Protein AF-A0A3L8RTW4-F1 (afdb_monomer)

Mean predicted aligned error: 8.37 Å

Radius of gyration: 19.45 Å; Cα contacts (8 Å, |Δi|>4): 207; chains: 1; bounding box: 37×47×58 Å

Solvent-accessible surface area (backbone atoms only — not comparable to full-atom values): 7905 Å² total; per-residue (Å²): 136,82,83,81,84,78,82,79,85,72,79,91,85,75,95,81,74,74,77,76,79,74,82,67,54,77,46,81,46,52,50,66,61,33,43,73,74,70,35,92,46,45,69,52,32,51,62,68,46,50,85,79,46,68,88,51,33,32,37,36,22,52,51,64,85,70,10,34,30,34,32,39,54,91,66,53,74,42,76,27,63,41,39,76,44,99,52,83,67,32,62,83,59,25,67,57,43,20,53,52,38,26,54,50,32,45,74,72,66,45,52,72,62,56,11,47,38,48,7,26,43,48,16,16,47,30,22,42,34,72,78,70,80,79,65,118

Foldseek 3Di:
DDDDDDDDDDDPDDPDDDPDPDPAAEAEDEPVNLVVVVHDDQVRSQVVCVVVDDQQYKYKYADPQQAIWIQGNVRDIETEGADADPDFDDQPCLVVQLVVQLVVCVVVVHDNNVSSNRSRQLSNLVRVDDDNPPSD

Structure (mmCIF, N/CA/C/O backbone):
data_AF-A0A3L8RTW4-F1
#
_entry.id   AF-A0A3L8RTW4-F1
#
loop_
_atom_site.group_PDB
_atom_site.id
_atom_site.type_symbol
_atom_site.label_atom_id
_atom_site.label_alt_id
_atom_site.label_comp_id
_atom_site.label_asym_id
_atom_site.label_entity_id
_atom_site.label_seq_id
_atom_site.pdbx_PDB_ins_code
_atom_site.Cartn_x
_atom_site.Cartn_y
_atom_site.Cartn_z
_atom_site.occupancy
_atom_site.B_iso_or_equiv
_atom_site.auth_seq_id
_atom_site.auth_comp_id
_atom_site.auth_asym_id
_atom_site.auth_atom_id
_atom_site.pdbx_PDB_model_num
ATOM 1 N N . MET A 1 1 ? -12.013 -39.612 38.099 1.00 42.75 1 MET A N 1
ATOM 2 C CA . MET A 1 1 ? -11.094 -38.887 37.196 1.00 42.75 1 MET A CA 1
ATOM 3 C C . MET A 1 1 ? -11.168 -37.408 37.540 1.00 42.75 1 MET A C 1
ATOM 5 O O . MET A 1 1 ? -12.233 -36.840 37.327 1.00 42.75 1 MET A O 1
ATOM 9 N N . PRO A 1 2 ? -10.139 -36.794 38.148 1.00 39.44 2 PRO A N 1
ATOM 10 C CA . PRO A 1 2 ? -10.139 -35.353 38.361 1.00 39.44 2 PRO A CA 1
ATOM 11 C C . PRO A 1 2 ? -9.700 -34.634 37.068 1.00 39.44 2 PRO A C 1
ATOM 13 O O . PRO A 1 2 ? -8.906 -35.191 36.306 1.00 39.44 2 PRO A O 1
ATOM 16 N N . PRO A 1 3 ? -10.209 -33.424 36.786 1.00 46.03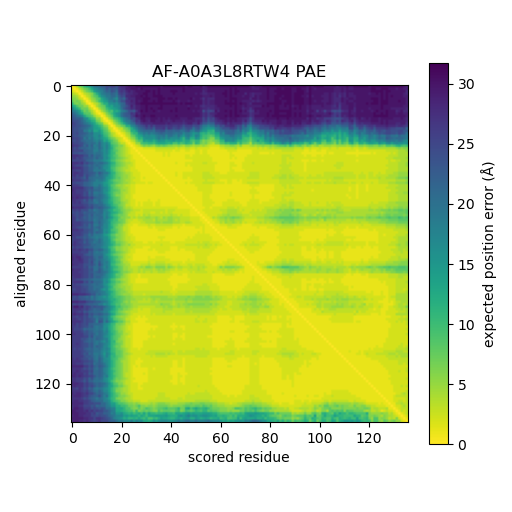 3 PRO A N 1
ATOM 17 C CA . PRO A 1 3 ? -9.797 -32.650 35.622 1.00 46.03 3 PRO A CA 1
ATOM 18 C C . PRO A 1 3 ? -8.370 -32.113 35.801 1.00 46.03 3 PRO A C 1
ATOM 20 O O . PRO A 1 3 ? -7.985 -31.661 36.880 1.00 46.03 3 PRO A O 1
ATOM 23 N N . GLY A 1 4 ? -7.580 -32.196 34.728 1.00 42.53 4 GLY A N 1
ATOM 24 C CA . GLY A 1 4 ? -6.169 -31.820 34.707 1.00 42.53 4 GLY A CA 1
ATOM 25 C C . GLY A 1 4 ? -5.938 -30.348 35.051 1.00 42.53 4 GLY A C 1
ATOM 26 O O . GLY A 1 4 ? -6.550 -29.450 34.474 1.00 42.53 4 GLY A O 1
ATOM 27 N N . HIS A 1 5 ? -5.016 -30.113 35.983 1.00 43.16 5 HIS A N 1
ATOM 28 C CA . HIS A 1 5 ? -4.412 -28.810 36.231 1.00 43.16 5 HIS A CA 1
ATOM 29 C C . HIS A 1 5 ? -3.713 -28.309 34.958 1.00 43.16 5 HIS A C 1
ATOM 31 O O . HIS A 1 5 ? -2.719 -28.888 34.527 1.00 43.16 5 HIS A O 1
ATOM 37 N N . ARG A 1 6 ? -4.193 -27.203 34.380 1.00 48.66 6 ARG A N 1
ATOM 38 C CA . ARG A 1 6 ? -3.344 -26.340 33.550 1.00 48.66 6 ARG A CA 1
ATOM 39 C C . ARG A 1 6 ? -2.611 -25.399 34.497 1.00 48.66 6 ARG A C 1
ATOM 41 O O . ARG A 1 6 ? -3.235 -24.554 35.132 1.00 48.66 6 ARG A O 1
ATOM 48 N N . SER A 1 7 ? -1.303 -25.580 34.626 1.00 42.62 7 SER A N 1
ATOM 49 C CA . SER A 1 7 ? -0.436 -24.667 35.362 1.00 42.62 7 SER A CA 1
ATOM 50 C C . SER A 1 7 ? -0.386 -23.323 34.636 1.00 42.62 7 SER A C 1
ATOM 52 O O . SER A 1 7 ? 0.117 -23.219 33.518 1.00 42.62 7 SER A O 1
ATOM 54 N N . ASN A 1 8 ? -0.928 -22.291 35.278 1.00 43.47 8 ASN A N 1
ATOM 55 C CA . ASN A 1 8 ? -0.807 -20.907 34.846 1.00 43.47 8 ASN A CA 1
ATOM 56 C C . ASN A 1 8 ? 0.623 -20.446 35.177 1.00 43.47 8 ASN A C 1
ATOM 58 O O . ASN A 1 8 ? 0.923 -20.135 36.328 1.00 43.47 8 ASN A O 1
ATOM 62 N N . HIS A 1 9 ? 1.535 -20.462 34.203 1.00 41.91 9 HIS A N 1
ATOM 63 C CA . HIS A 1 9 ? 2.869 -19.885 34.386 1.00 41.91 9 HIS A CA 1
ATOM 64 C C . HIS A 1 9 ? 2.769 -18.356 34.326 1.00 41.91 9 HIS A C 1
ATOM 66 O O . HIS A 1 9 ? 2.814 -17.752 33.258 1.00 41.91 9 HIS A O 1
ATOM 72 N N . THR A 1 10 ? 2.606 -17.730 35.489 1.00 40.97 10 THR A N 1
ATOM 73 C CA . THR A 1 10 ? 2.751 -16.283 35.673 1.00 40.97 10 THR A CA 1
ATOM 74 C C . THR A 1 10 ? 4.228 -15.932 35.836 1.00 40.97 10 THR A C 1
ATOM 76 O O . THR A 1 10 ? 4.895 -16.470 36.721 1.00 40.97 10 THR A O 1
ATOM 79 N N . TRP A 1 11 ? 4.736 -15.019 35.006 1.00 46.28 11 TRP A N 1
ATOM 80 C CA . TRP A 1 11 ? 6.057 -14.413 35.185 1.00 46.28 11 TRP A CA 1
ATOM 81 C C . TRP A 1 11 ? 6.074 -13.582 36.479 1.00 46.28 11 TRP A C 1
ATOM 83 O O . TRP A 1 11 ? 5.154 -12.788 36.696 1.00 46.28 11 TRP A O 1
ATOM 93 N N . PRO A 1 12 ? 7.072 -13.746 37.361 1.00 40.03 12 PRO A N 1
ATOM 94 C CA . PRO A 1 12 ? 7.110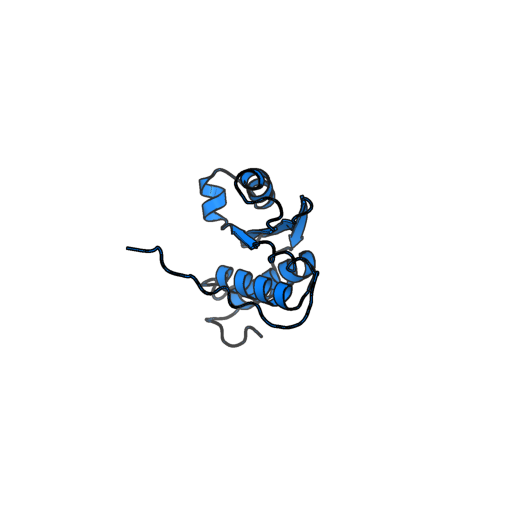 -13.010 38.612 1.00 40.03 12 PRO A CA 1
ATOM 95 C C . PRO A 1 12 ? 7.634 -11.592 38.356 1.00 40.03 12 PRO A C 1
ATOM 97 O O . PRO A 1 12 ? 8.799 -11.422 38.009 1.00 40.03 12 PRO A O 1
ATOM 100 N N . GLY A 1 13 ? 6.788 -10.575 38.567 1.00 45.31 13 GLY A N 1
ATOM 101 C CA . GLY A 1 13 ? 7.292 -9.243 38.920 1.00 45.31 13 GLY A CA 1
ATOM 102 C C . GLY A 1 13 ? 6.721 -8.003 38.230 1.00 45.31 13 GLY A C 1
ATOM 103 O O . GLY A 1 13 ? 7.515 -7.117 37.965 1.00 45.31 13 GLY A O 1
ATOM 104 N N . VAL A 1 14 ? 5.403 -7.870 38.016 1.00 52.09 14 VAL A N 1
ATOM 105 C CA . VAL A 1 14 ? 4.700 -6.564 38.135 1.00 52.09 14 VAL A CA 1
ATOM 106 C C . VAL A 1 14 ? 3.229 -6.818 38.524 1.00 52.09 14 VAL A C 1
ATOM 108 O O . VAL A 1 14 ? 2.460 -7.309 37.699 1.00 52.09 14 VAL A O 1
ATOM 111 N N . PRO A 1 15 ? 2.787 -6.527 39.760 1.00 46.56 15 PRO A N 1
ATOM 112 C CA . PRO A 1 15 ? 1.368 -6.569 40.103 1.00 46.56 15 PRO A CA 1
ATOM 113 C C . PRO A 1 15 ? 0.650 -5.334 39.531 1.00 46.56 15 PRO A C 1
ATOM 115 O O . PRO A 1 15 ? 0.902 -4.219 39.978 1.00 46.56 15 PRO A O 1
ATOM 118 N N . GLY A 1 16 ? -0.261 -5.527 38.571 1.00 60.62 16 GLY A N 1
ATOM 119 C CA . GLY A 1 16 ? -1.318 -4.548 38.271 1.00 60.62 16 GLY A CA 1
ATOM 120 C C . GLY A 1 16 ? -1.269 -3.795 36.938 1.00 60.62 16 GLY A C 1
ATOM 121 O O . GLY A 1 16 ? -2.171 -2.995 36.699 1.00 60.62 16 GLY A O 1
ATOM 122 N N . SER A 1 17 ? -0.309 -4.033 36.039 1.00 62.56 17 SER A N 1
ATOM 123 C CA . SER A 1 17 ? -0.458 -3.541 34.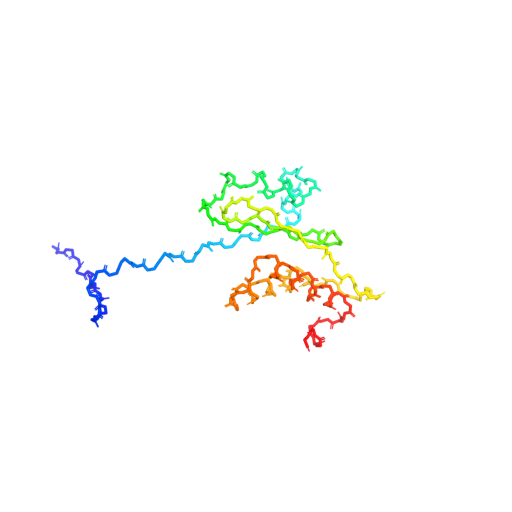663 1.00 62.56 17 SER A CA 1
ATOM 124 C C . SER A 1 17 ? -1.403 -4.467 33.897 1.00 62.56 17 SER A C 1
ATOM 126 O O . SER A 1 17 ? -1.176 -5.676 33.808 1.00 62.56 17 SER A O 1
ATOM 128 N N . ALA A 1 18 ? -2.486 -3.911 33.346 1.00 65.88 18 ALA A N 1
ATOM 129 C CA . ALA A 1 18 ? -3.247 -4.613 32.320 1.00 65.88 18 ALA A CA 1
ATOM 130 C C . ALA A 1 18 ? -2.267 -5.074 31.222 1.00 65.88 18 ALA A C 1
ATOM 132 O O . ALA A 1 18 ? -1.314 -4.338 30.930 1.00 65.88 18 ALA A O 1
ATOM 133 N N . PRO A 1 19 ? -2.447 -6.272 30.636 1.00 67.19 19 PRO A N 1
ATOM 134 C CA . PRO A 1 19 ? -1.628 -6.681 29.504 1.00 67.19 19 PRO A CA 1
ATOM 135 C C . PRO A 1 19 ? -1.665 -5.567 28.454 1.00 67.19 19 PRO A C 1
ATOM 137 O O . PRO A 1 19 ? -2.728 -4.990 28.209 1.00 67.19 19 PRO A O 1
ATOM 140 N N . ALA A 1 20 ? -0.506 -5.237 27.874 1.00 63.97 20 ALA A N 1
ATOM 141 C CA . ALA A 1 20 ? -0.457 -4.285 26.772 1.00 63.97 20 ALA A CA 1
ATOM 142 C C . ALA A 1 20 ? -1.488 -4.716 25.712 1.00 63.97 20 ALA A C 1
ATOM 144 O O . ALA A 1 20 ? -1.621 -5.923 25.468 1.00 63.97 20 ALA A O 1
ATOM 145 N N . PRO A 1 21 ? -2.253 -3.777 25.127 1.00 66.38 21 PRO A N 1
ATOM 146 C CA . PRO A 1 21 ? -3.230 -4.129 24.110 1.00 66.38 21 PRO A CA 1
ATOM 147 C C . PRO A 1 21 ? -2.535 -4.936 23.013 1.00 66.38 21 PRO A C 1
ATOM 149 O O . PRO A 1 21 ? -1.425 -4.601 22.594 1.00 66.38 21 PRO A O 1
ATOM 152 N N . ALA A 1 22 ? -3.169 -6.030 22.587 1.00 67.06 22 ALA A N 1
ATOM 153 C CA . ALA A 1 22 ? -2.645 -6.831 21.491 1.00 67.06 22 ALA A CA 1
ATOM 154 C C . ALA A 1 22 ? -2.447 -5.933 20.254 1.00 67.06 22 ALA A C 1
ATOM 156 O O . ALA A 1 22 ? -3.282 -5.051 20.017 1.00 67.06 22 ALA A O 1
ATOM 157 N N . PRO A 1 23 ? -1.367 -6.126 19.474 1.00 71.38 23 PRO A N 1
ATOM 158 C CA . PRO A 1 23 ? -1.150 -5.343 18.266 1.00 71.38 23 PRO A CA 1
ATOM 159 C C . PRO A 1 23 ? -2.360 -5.484 17.340 1.00 71.38 23 PRO A C 1
ATOM 161 O O . PRO A 1 23 ? -2.855 -6.589 17.105 1.00 71.38 23 PRO A O 1
ATOM 164 N N . LEU A 1 24 ? -2.858 -4.350 16.846 1.00 79.50 24 LEU A N 1
ATOM 165 C CA . LEU A 1 24 ? -4.013 -4.328 15.956 1.00 79.50 24 LEU A CA 1
ATOM 166 C C . LEU A 1 24 ? -3.647 -5.007 14.625 1.00 79.50 24 LEU A C 1
ATOM 168 O O . LEU A 1 24 ? -2.570 -4.738 14.082 1.00 79.50 24 LEU A O 1
ATOM 172 N N . PRO A 1 25 ? -4.510 -5.888 14.090 1.00 90.75 25 PRO A N 1
ATOM 173 C CA . PRO A 1 25 ? -4.192 -6.647 12.889 1.00 90.75 25 PRO A CA 1
ATOM 174 C C . PRO A 1 25 ? -4.082 -5.727 11.667 1.00 90.75 25 PRO A C 1
ATOM 176 O O . PRO A 1 25 ? -4.865 -4.787 11.509 1.00 90.75 25 PRO A O 1
ATOM 179 N N . GLN A 1 26 ? -3.131 -6.030 10.782 1.00 94.88 26 GLN A N 1
ATOM 180 C CA . GLN A 1 26 ? -3.072 -5.457 9.438 1.00 94.88 26 GLN A CA 1
ATOM 181 C C . GLN A 1 26 ? -3.675 -6.451 8.442 1.00 94.88 26 GLN A C 1
ATOM 183 O O . GLN A 1 26 ? -3.323 -7.631 8.458 1.00 94.88 26 GLN A O 1
ATOM 188 N N . VAL A 1 27 ? -4.580 -5.988 7.581 1.00 97.38 27 VAL A N 1
ATOM 189 C CA . VAL A 1 27 ? -5.234 -6.818 6.561 1.00 97.38 27 VAL A CA 1
ATOM 190 C C . VAL A 1 27 ? -4.902 -6.276 5.179 1.00 97.38 27 VAL A C 1
ATOM 192 O O . VAL A 1 27 ? -5.309 -5.170 4.829 1.00 97.38 27 VAL A O 1
ATOM 195 N N . PHE A 1 28 ? -4.187 -7.074 4.390 1.00 98.44 28 PHE A N 1
ATOM 196 C CA . PHE A 1 28 ? -3.869 -6.766 3.000 1.00 98.44 28 PHE A CA 1
ATOM 197 C C . PHE A 1 28 ? -4.936 -7.360 2.079 1.00 98.44 28 PHE A C 1
ATOM 199 O O . PHE A 1 28 ? -5.202 -8.561 2.111 1.00 98.44 28 PHE A O 1
ATOM 206 N N . ILE A 1 29 ? -5.553 -6.511 1.261 1.00 98.25 29 ILE A N 1
ATOM 207 C CA . ILE A 1 29 ? -6.620 -6.869 0.325 1.00 98.25 29 ILE A CA 1
ATOM 208 C C . ILE A 1 29 ? -6.064 -6.705 -1.087 1.00 98.25 29 ILE A C 1
ATOM 210 O O . ILE A 1 29 ? -5.606 -5.623 -1.455 1.00 98.25 29 ILE A O 1
ATOM 214 N N . SER A 1 30 ? -6.096 -7.766 -1.892 1.00 98.06 30 SER A N 1
ATOM 215 C CA . SER A 1 30 ? -5.632 -7.685 -3.278 1.00 98.06 30 SER A CA 1
ATOM 216 C C . SER A 1 30 ? -6.648 -6.968 -4.173 1.00 98.06 30 SER A C 1
ATOM 218 O O . SER A 1 30 ? -7.862 -7.075 -3.972 1.00 98.06 30 SER A O 1
ATOM 220 N N . LYS A 1 31 ? -6.146 -6.293 -5.215 1.00 98.44 31 LYS A N 1
ATOM 221 C CA . LYS A 1 31 ? -6.955 -5.702 -6.296 1.00 98.44 31 LYS A CA 1
ATOM 222 C C . LYS A 1 31 ? -7.927 -6.715 -6.908 1.00 98.44 31 LYS A C 1
ATOM 224 O O . LYS A 1 31 ? -9.084 -6.386 -7.151 1.00 98.44 31 LYS A O 1
ATOM 229 N N . ASP A 1 32 ? -7.489 -7.957 -7.104 1.00 98.00 32 ASP A N 1
ATOM 230 C CA . ASP A 1 32 ? -8.321 -9.012 -7.692 1.00 98.00 32 ASP A CA 1
ATOM 231 C C . ASP A 1 32 ? -9.470 -9.434 -6.771 1.00 98.00 32 ASP A C 1
ATOM 233 O O . ASP A 1 32 ? -10.600 -9.586 -7.233 1.00 98.00 32 ASP A O 1
ATOM 237 N N . LEU A 1 33 ? -9.217 -9.558 -5.463 1.00 97.75 33 LEU A N 1
ATOM 238 C CA . LEU A 1 33 ? -10.269 -9.849 -4.488 1.00 97.75 33 LEU A CA 1
ATOM 239 C C . LEU A 1 33 ? -11.273 -8.694 -4.403 1.00 97.75 33 LEU A C 1
ATOM 241 O O . LEU A 1 33 ? -12.481 -8.917 -4.394 1.00 97.75 33 LEU A O 1
ATOM 245 N N . ALA A 1 34 ? -10.786 -7.455 -4.375 1.00 98.31 34 ALA A N 1
ATOM 246 C CA . ALA A 1 34 ? -11.644 -6.277 -4.372 1.00 98.31 34 ALA A CA 1
ATOM 247 C C . ALA A 1 34 ? -12.538 -6.214 -5.623 1.00 98.31 34 ALA A C 1
ATOM 249 O O . ALA A 1 34 ? -13.747 -6.006 -5.512 1.00 98.31 34 ALA A O 1
ATOM 250 N N . ARG A 1 35 ? -11.972 -6.482 -6.805 1.00 98.31 35 ARG A N 1
ATOM 251 C CA . ARG A 1 35 ? -12.722 -6.569 -8.066 1.00 98.31 35 ARG A CA 1
ATOM 252 C C . ARG A 1 35 ? -13.724 -7.716 -8.077 1.00 98.31 35 ARG A C 1
ATOM 254 O O . ARG A 1 35 ? -14.821 -7.545 -8.598 1.00 98.31 35 ARG A O 1
ATOM 261 N N . HIS A 1 36 ? -13.385 -8.858 -7.480 1.00 97.94 36 HIS A N 1
ATOM 262 C CA . HIS A 1 36 ? -14.315 -9.977 -7.326 1.00 97.94 36 HIS A CA 1
ATOM 263 C C . HIS A 1 36 ? -15.571 -9.578 -6.532 1.00 97.94 36 HIS A C 1
ATOM 265 O O . HIS A 1 36 ? -16.669 -10.013 -6.867 1.00 97.94 36 HIS A O 1
ATOM 271 N N . PHE A 1 37 ? -15.429 -8.694 -5.541 1.00 97.44 37 PHE A N 1
ATOM 272 C CA . PHE A 1 37 ? -16.552 -8.114 -4.797 1.00 97.44 37 PHE A CA 1
ATOM 273 C C . PHE A 1 37 ? -17.224 -6.911 -5.486 1.00 97.44 37 PHE A C 1
ATOM 275 O O . PHE A 1 37 ? -18.152 -6.333 -4.928 1.00 97.44 37 PHE A O 1
ATOM 282 N N . GLY A 1 38 ? -16.800 -6.543 -6.699 1.00 98.19 38 GLY A N 1
ATOM 283 C CA . GLY A 1 38 ? -17.410 -5.475 -7.494 1.00 98.19 38 GLY A CA 1
ATOM 284 C C . GLY A 1 38 ? -16.893 -4.062 -7.208 1.00 98.19 38 GLY A C 1
ATOM 285 O O . GLY A 1 38 ? -17.451 -3.107 -7.745 1.00 98.19 38 GLY A O 1
ATOM 286 N N . TYR A 1 39 ? -15.837 -3.907 -6.405 1.00 98.50 39 TYR A N 1
ATOM 287 C CA . TYR A 1 39 ? -15.220 -2.601 -6.153 1.00 98.50 39 TYR A CA 1
ATOM 288 C C . TYR A 1 39 ? -14.330 -2.166 -7.322 1.00 98.50 39 TYR A C 1
ATOM 290 O O . TYR A 1 39 ? -13.615 -2.985 -7.909 1.00 98.50 39 TYR A O 1
ATOM 298 N N . GLN A 1 40 ? -14.345 -0.870 -7.648 1.00 98.12 40 GLN A N 1
ATOM 299 C CA . GLN A 1 40 ? -13.615 -0.320 -8.797 1.00 98.12 40 GLN A CA 1
ATOM 300 C C . GLN A 1 40 ? -12.327 0.406 -8.402 1.00 98.12 40 GLN A C 1
ATOM 302 O O . GLN A 1 40 ? -11.474 0.636 -9.257 1.00 98.12 40 GLN A O 1
ATOM 307 N N . SER A 1 41 ? -12.151 0.705 -7.114 1.00 98.62 41 SER A N 1
ATOM 308 C CA . SER A 1 41 ? -10.955 1.352 -6.573 1.00 98.62 41 SER A CA 1
ATOM 309 C C . SER A 1 41 ? -10.573 0.811 -5.191 1.00 98.62 41 SER A C 1
ATOM 311 O O . SER A 1 41 ? -11.404 0.238 -4.477 1.00 98.62 41 SER A O 1
ATOM 313 N N . ALA A 1 42 ? -9.319 1.031 -4.784 1.00 98.56 42 ALA A N 1
ATOM 314 C CA . ALA A 1 42 ? -8.853 0.683 -3.443 1.00 98.56 42 ALA A CA 1
ATOM 315 C C . ALA A 1 42 ? -9.644 1.409 -2.331 1.00 98.56 42 ALA A C 1
ATOM 317 O O . ALA A 1 42 ? -10.120 0.727 -1.421 1.00 98.56 42 ALA A O 1
ATOM 318 N N . PRO A 1 43 ? -9.906 2.734 -2.394 1.00 98.56 43 PRO A N 1
ATOM 319 C CA . PRO A 1 43 ? -10.739 3.416 -1.401 1.00 98.56 43 PRO A CA 1
ATOM 320 C C . PRO A 1 43 ? -12.152 2.844 -1.258 1.00 98.56 43 PRO A C 1
ATOM 322 O O . PRO A 1 43 ? -12.679 2.782 -0.145 1.00 98.56 43 PRO A O 1
ATOM 325 N N . GLU A 1 44 ? -12.789 2.444 -2.363 1.00 98.44 44 GLU A N 1
ATOM 326 C CA . GLU A 1 44 ? -14.102 1.789 -2.325 1.00 98.44 44 GLU A CA 1
ATOM 327 C C . GLU A 1 44 ? -14.029 0.445 -1.609 1.00 98.44 44 GLU A C 1
ATOM 329 O O . GLU A 1 44 ? -14.828 0.192 -0.707 1.00 98.44 44 GLU A O 1
ATOM 334 N N . ALA A 1 45 ? -13.041 -0.383 -1.956 1.00 98.44 45 ALA A N 1
ATOM 335 C CA . ALA A 1 45 ? -12.850 -1.690 -1.344 1.00 98.44 45 ALA A CA 1
ATOM 336 C C . ALA A 1 45 ? -12.584 -1.582 0.162 1.00 98.44 45 ALA A C 1
ATOM 338 O O . ALA A 1 45 ? -13.208 -2.285 0.954 1.00 98.44 45 ALA A O 1
ATOM 339 N N . LEU A 1 46 ? -11.706 -0.664 0.576 1.00 98.31 46 LEU A N 1
ATOM 340 C CA . LEU A 1 46 ? -11.372 -0.441 1.983 1.00 98.31 46 LEU A CA 1
ATOM 341 C C . LEU A 1 46 ? -12.596 -0.007 2.796 1.00 98.31 46 LEU A C 1
ATOM 343 O O . LEU A 1 46 ? -12.843 -0.544 3.877 1.00 98.31 46 LEU A O 1
ATOM 347 N N . ARG A 1 47 ? -13.391 0.936 2.274 1.00 97.38 47 ARG A N 1
ATOM 348 C CA . ARG A 1 47 ? -14.616 1.400 2.943 1.00 97.38 47 ARG A CA 1
ATOM 349 C C . ARG A 1 47 ? -15.695 0.320 2.969 1.00 97.38 47 ARG A C 1
ATOM 351 O O . ARG A 1 47 ? -16.298 0.103 4.016 1.00 97.38 47 ARG A O 1
ATOM 358 N N . GLY A 1 48 ? -15.916 -0.367 1.850 1.00 96.94 48 GLY A N 1
ATOM 359 C CA . GLY A 1 48 ? -16.930 -1.414 1.729 1.00 96.94 48 GLY A CA 1
ATOM 360 C C . GLY A 1 48 ? -16.632 -2.640 2.593 1.00 96.94 48 GLY A C 1
ATOM 361 O O . GLY A 1 48 ? -17.536 -3.209 3.200 1.00 96.94 48 GLY A O 1
ATOM 362 N N . LEU A 1 49 ? -15.357 -3.013 2.729 1.00 95.94 49 LEU A N 1
ATOM 363 C CA . LEU A 1 49 ? -14.942 -4.180 3.512 1.00 95.94 49 LEU A CA 1
ATOM 364 C C . LEU A 1 49 ? -14.749 -3.889 5.005 1.00 95.94 49 LEU A C 1
ATOM 366 O O . LEU A 1 49 ? -14.689 -4.831 5.796 1.00 95.94 49 LEU A O 1
ATOM 370 N N . ARG A 1 50 ? -14.711 -2.617 5.431 1.00 94.31 50 ARG A N 1
ATOM 371 C CA . ARG A 1 50 ? -14.502 -2.238 6.840 1.00 94.31 50 ARG A CA 1
ATOM 372 C C . ARG A 1 50 ? -15.503 -2.893 7.795 1.00 94.31 50 ARG A C 1
ATOM 374 O O . ARG A 1 50 ? -15.111 -3.289 8.887 1.00 94.31 50 ARG A O 1
ATOM 381 N N . GLY A 1 51 ? -16.765 -3.037 7.387 1.00 93.38 51 GLY A N 1
ATOM 382 C CA . GLY A 1 51 ? -17.812 -3.672 8.200 1.00 93.38 51 GLY A CA 1
ATOM 383 C C . GLY A 1 51 ? -17.648 -5.186 8.391 1.00 93.38 51 GLY A C 1
ATOM 384 O O . GLY A 1 51 ? -18.285 -5.758 9.271 1.00 93.38 51 GLY A O 1
ATOM 385 N N . HIS A 1 52 ? -16.791 -5.832 7.597 1.00 92.94 52 HIS A N 1
ATOM 386 C CA . HIS A 1 52 ? -16.542 -7.277 7.634 1.00 92.94 52 HIS A CA 1
ATOM 387 C C . HIS A 1 52 ? -15.255 -7.653 8.377 1.00 92.94 52 HIS A C 1
ATOM 389 O O . HIS A 1 52 ? -14.944 -8.836 8.511 1.00 92.94 52 HIS A O 1
ATOM 395 N N . ILE A 1 53 ? -14.494 -6.662 8.843 1.00 92.69 53 ILE A N 1
ATOM 396 C CA . ILE A 1 53 ? -13.188 -6.846 9.478 1.00 92.69 53 ILE A CA 1
ATOM 397 C C . ILE A 1 53 ? -13.265 -6.383 10.936 1.00 92.69 53 ILE A C 1
ATOM 399 O O . ILE A 1 53 ? -14.063 -5.516 11.291 1.00 92.69 53 ILE A O 1
ATOM 403 N N . GLN A 1 54 ? -12.443 -6.989 11.800 1.00 89.81 54 GLN A N 1
ATOM 404 C CA . GLN A 1 54 ? -12.374 -6.643 13.218 1.00 89.81 54 GLN A CA 1
ATOM 405 C C . GLN A 1 54 ? -12.204 -5.120 13.420 1.00 89.81 54 GLN A C 1
ATOM 407 O O . GLN A 1 54 ? -11.326 -4.515 12.796 1.00 89.81 54 GLN A O 1
ATOM 412 N N . PRO A 1 55 ? -12.981 -4.496 14.329 1.00 90.25 55 PRO A N 1
ATOM 413 C CA . PRO A 1 55 ? -12.794 -3.097 14.690 1.00 90.25 55 PRO A CA 1
ATOM 414 C C . PRO A 1 55 ? -11.352 -2.788 15.110 1.00 90.25 55 PRO A C 1
ATOM 416 O O . PRO A 1 55 ? -10.726 -3.551 15.847 1.00 90.25 55 PRO A O 1
ATOM 419 N N . GLY A 1 56 ? -10.836 -1.653 14.637 1.00 90.25 56 GLY A N 1
ATOM 420 C CA . GLY A 1 56 ? -9.463 -1.219 14.897 1.00 90.25 56 GLY A CA 1
ATOM 421 C C . GLY A 1 56 ? -8.404 -1.866 14.000 1.00 90.25 56 GLY A C 1
ATOM 422 O O . GLY A 1 56 ? -7.237 -1.536 14.143 1.00 90.2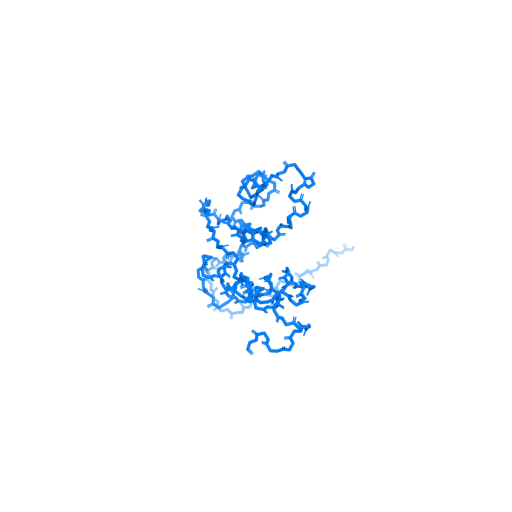5 56 GLY A O 1
ATOM 423 N N . ALA A 1 57 ? -8.756 -2.753 13.067 1.00 94.38 57 ALA A N 1
ATOM 424 C CA . ALA A 1 57 ? -7.794 -3.228 12.075 1.00 94.38 57 ALA A CA 1
ATOM 425 C C . ALA A 1 57 ? -7.380 -2.106 11.107 1.00 94.38 57 ALA A C 1
ATOM 427 O O . ALA A 1 57 ? -8.211 -1.283 10.708 1.00 94.38 57 ALA A O 1
ATOM 428 N N . THR A 1 58 ? -6.122 -2.137 10.669 1.00 96.94 58 THR A N 1
ATOM 429 C CA . THR A 1 58 ? -5.659 -1.352 9.519 1.00 96.94 58 THR A CA 1
ATOM 430 C C . THR A 1 58 ? -5.882 -2.173 8.256 1.00 96.94 58 THR A C 1
ATOM 432 O O . THR A 1 58 ? -5.387 -3.296 8.150 1.00 96.94 58 THR A O 1
ATOM 435 N N . LEU A 1 59 ? -6.623 -1.631 7.295 1.00 98.44 59 LEU A N 1
ATOM 436 C CA . LEU A 1 59 ? -6.850 -2.274 6.001 1.00 98.44 59 LEU A CA 1
ATOM 437 C C . LEU A 1 59 ? -5.936 -1.617 4.969 1.00 98.44 59 LEU A C 1
ATOM 439 O O . LEU A 1 59 ? -5.843 -0.396 4.940 1.00 98.44 59 LEU A O 1
ATOM 443 N N . ILE A 1 60 ? -5.278 -2.402 4.122 1.00 98.75 60 ILE A N 1
ATOM 444 C CA . ILE A 1 60 ? -4.330 -1.915 3.114 1.00 98.75 60 ILE A CA 1
ATOM 445 C C . ILE A 1 60 ? -4.675 -2.571 1.782 1.00 98.75 60 ILE A C 1
ATOM 447 O O . ILE A 1 60 ? -4.885 -3.783 1.720 1.00 98.75 60 ILE A O 1
ATOM 451 N N . CYS A 1 61 ? -4.734 -1.790 0.710 1.00 98.75 61 CYS A N 1
ATOM 452 C CA . CYS A 1 61 ? -5.057 -2.287 -0.618 1.00 98.75 61 CYS A CA 1
ATOM 453 C C . CYS A 1 61 ? -4.143 -1.636 -1.657 1.00 98.75 61 CYS A C 1
ATOM 455 O O . CYS A 1 61 ? -4.258 -0.448 -1.950 1.00 98.75 61 CYS A O 1
ATOM 457 N N . ALA A 1 62 ? -3.221 -2.429 -2.205 1.00 98.69 62 ALA A N 1
ATOM 458 C CA . ALA A 1 62 ? -2.419 -2.022 -3.350 1.00 98.69 62 ALA A CA 1
ATOM 459 C C . ALA A 1 62 ? -3.233 -2.167 -4.639 1.00 98.69 62 ALA A C 1
ATOM 461 O O . ALA A 1 62 ? -3.915 -3.173 -4.852 1.00 98.69 62 ALA A O 1
ATOM 462 N N . TRP A 1 63 ? -3.117 -1.178 -5.518 1.00 98.62 63 TRP A N 1
ATOM 463 C CA . TRP A 1 63 ? -3.889 -1.063 -6.750 1.00 98.62 63 TRP A CA 1
ATOM 464 C C . TRP A 1 63 ? -3.023 -0.958 -8.014 1.00 98.62 63 TRP A C 1
ATOM 466 O O . TRP A 1 63 ? -3.458 -0.446 -9.047 1.00 98.62 63 TRP A O 1
ATOM 476 N N . ALA A 1 64 ? -1.829 -1.553 -7.950 1.00 97.81 64 ALA A N 1
ATOM 477 C CA . ALA A 1 64 ? -0.829 -1.598 -9.015 1.00 97.81 64 ALA A CA 1
ATOM 478 C C . ALA A 1 64 ? -0.330 -0.194 -9.409 1.00 97.81 64 ALA A C 1
ATOM 480 O O . ALA A 1 64 ? 0.206 0.513 -8.560 1.00 97.81 64 ALA A O 1
ATOM 481 N N . GLU A 1 65 ? -0.460 0.210 -10.670 1.00 97.19 65 GLU A N 1
ATOM 482 C CA . GLU A 1 65 ? 0.029 1.487 -11.203 1.00 97.19 65 GLU A CA 1
ATOM 483 C C . GLU A 1 65 ? -0.646 2.721 -10.586 1.00 97.19 65 GLU A C 1
ATOM 485 O O . GLU A 1 65 ? -0.082 3.812 -10.618 1.00 97.19 65 GLU A O 1
ATOM 490 N N . GLU A 1 66 ? -1.817 2.542 -9.974 1.00 98.44 66 GLU A N 1
ATOM 491 C CA . GLU A 1 66 ? -2.520 3.592 -9.230 1.00 98.44 66 GLU A CA 1
ATOM 492 C C . GLU A 1 66 ? -1.941 3.794 -7.819 1.00 98.44 66 GLU A C 1
ATOM 494 O O . GLU A 1 66 ? -2.301 4.744 -7.136 1.00 98.44 66 GLU A O 1
ATOM 499 N N . GLY A 1 67 ? -1.015 2.935 -7.381 1.00 98.69 67 GLY A N 1
ATOM 500 C CA . GLY A 1 67 ? -0.401 3.008 -6.061 1.00 98.69 67 GLY A CA 1
ATOM 501 C C . GLY A 1 67 ? -1.115 2.136 -5.042 1.00 98.69 67 GLY A C 1
ATOM 502 O O . GLY A 1 67 ? -1.425 0.977 -5.321 1.00 98.69 67 GLY A O 1
ATOM 503 N N . ALA A 1 68 ? -1.325 2.659 -3.841 1.00 98.88 68 ALA A N 1
ATOM 504 C CA . ALA A 1 68 ? -1.994 1.947 -2.765 1.00 98.88 68 ALA A CA 1
ATOM 505 C C . ALA A 1 68 ? -2.732 2.905 -1.833 1.00 98.88 68 ALA A C 1
ATOM 507 O O . ALA A 1 68 ? -2.328 4.053 -1.647 1.00 98.88 68 ALA A O 1
ATOM 508 N N . ASP A 1 69 ? -3.756 2.375 -1.177 1.00 98.88 69 ASP A N 1
ATOM 509 C CA . ASP A 1 69 ? -4.522 3.068 -0.152 1.00 98.88 69 ASP A CA 1
ATOM 510 C C . ASP A 1 69 ? -4.530 2.244 1.135 1.00 98.88 69 ASP A C 1
ATOM 512 O O . ASP A 1 69 ? -4.450 1.009 1.111 1.00 98.88 69 ASP A O 1
ATOM 516 N N . ALA A 1 70 ? -4.655 2.920 2.272 1.00 98.69 70 ALA A N 1
ATOM 517 C CA . ALA A 1 70 ? -4.857 2.273 3.557 1.00 98.69 70 ALA A CA 1
ATOM 518 C C . ALA A 1 70 ? -5.882 3.022 4.406 1.00 98.69 70 ALA A C 1
ATOM 520 O O . ALA A 1 70 ? -5.943 4.247 4.394 1.00 98.69 70 ALA A O 1
ATOM 521 N N . LEU A 1 71 ? -6.681 2.266 5.155 1.00 98.19 71 LEU A N 1
ATOM 522 C CA . LEU A 1 71 ? -7.670 2.773 6.095 1.00 98.19 71 LEU A CA 1
ATOM 523 C C . LEU A 1 71 ? -7.236 2.412 7.517 1.00 98.19 71 LEU A C 1
ATOM 525 O O . LEU A 1 71 ? -7.220 1.232 7.886 1.00 98.19 71 LEU A O 1
ATOM 529 N N . GLY A 1 72 ? -6.884 3.432 8.295 1.00 95.75 72 GLY A N 1
ATOM 530 C CA . GLY A 1 72 ? -6.415 3.313 9.668 1.00 95.75 72 GLY A CA 1
ATOM 531 C C . GLY A 1 72 ? -7.490 2.854 10.664 1.00 95.75 72 GLY A C 1
ATOM 532 O O . GLY A 1 72 ? -8.684 2.757 10.342 1.00 95.75 72 GLY A O 1
ATOM 533 N N . PRO A 1 73 ? -7.095 2.558 11.914 1.00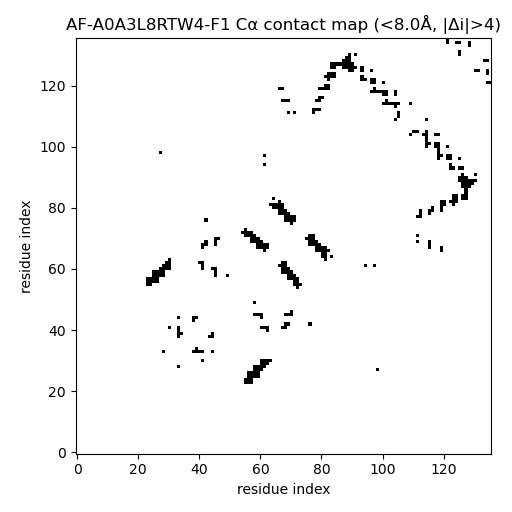 91.94 73 PRO A N 1
ATOM 534 C CA . PRO A 1 73 ? -8.022 2.160 12.973 1.00 91.94 73 PRO A CA 1
ATOM 535 C C . PRO A 1 73 ? -9.061 3.244 13.292 1.00 91.94 73 PRO A C 1
ATOM 537 O O . PRO A 1 73 ? -10.213 2.913 13.572 1.00 91.94 73 PRO A O 1
ATOM 540 N N . ASP A 1 74 ? -8.672 4.511 13.189 1.00 89.75 74 ASP A N 1
ATOM 541 C CA . ASP A 1 74 ? -9.480 5.722 13.374 1.00 89.75 74 ASP A CA 1
ATOM 542 C C . ASP A 1 74 ? -10.368 6.076 12.167 1.00 89.75 74 ASP A C 1
ATOM 544 O O . ASP A 1 74 ? -11.212 6.966 12.258 1.00 89.75 74 ASP A O 1
ATOM 548 N N . GLY A 1 75 ? -10.225 5.346 11.058 1.00 90.94 75 GLY A N 1
ATOM 549 C CA . GLY A 1 75 ? -10.944 5.610 9.816 1.00 90.94 75 GLY A CA 1
ATOM 550 C C . GLY A 1 75 ? -10.271 6.650 8.920 1.00 90.94 75 GLY A C 1
ATOM 551 O O . GLY A 1 75 ? -10.876 7.042 7.921 1.00 90.94 75 GLY A O 1
ATOM 552 N N . GLU A 1 76 ? -9.042 7.076 9.230 1.00 94.25 76 GLU A N 1
ATOM 553 C CA . GLU A 1 76 ? -8.249 7.900 8.322 1.00 94.25 76 GLU A CA 1
ATOM 554 C C . GLU A 1 76 ? -7.895 7.095 7.064 1.00 94.25 76 GLU A C 1
ATOM 556 O O . GLU A 1 76 ? -7.342 5.995 7.146 1.00 94.25 76 GLU A O 1
ATOM 561 N N . LEU A 1 77 ? -8.243 7.633 5.893 1.00 98.19 77 LEU A N 1
ATOM 562 C CA . LEU A 1 77 ? -7.837 7.079 4.606 1.00 98.19 77 LEU A CA 1
ATOM 563 C C . LEU A 1 77 ? -6.575 7.802 4.138 1.00 98.19 77 LEU A C 1
ATOM 565 O O . LEU A 1 77 ? -6.606 9.012 3.918 1.00 98.19 77 LEU A O 1
ATOM 569 N N . VAL A 1 78 ? -5.509 7.044 3.922 1.00 98.62 78 VAL A N 1
ATOM 570 C CA . VAL A 1 78 ? -4.247 7.531 3.366 1.00 98.62 78 VAL A CA 1
ATOM 571 C C . VAL A 1 78 ? -3.970 6.879 2.019 1.00 98.62 78 VAL A C 1
ATOM 573 O O . VAL A 1 78 ? -4.359 5.735 1.782 1.00 98.62 78 VAL A O 1
ATOM 576 N N . HIS A 1 79 ? -3.274 7.606 1.151 1.00 98.81 79 HIS A N 1
ATOM 577 C CA . HIS A 1 79 ? -2.955 7.177 -0.206 1.00 98.81 79 HIS A CA 1
ATOM 578 C C . HIS A 1 79 ? -1.472 7.399 -0.500 1.00 98.81 79 HIS A C 1
ATOM 580 O O . HIS A 1 79 ? -0.863 8.369 -0.039 1.00 98.81 79 HIS A O 1
ATOM 586 N N . SER A 1 80 ? -0.891 6.521 -1.309 1.00 98.88 80 SER A N 1
ATOM 587 C CA . SER A 1 80 ? 0.412 6.742 -1.918 1.00 98.88 80 SER A CA 1
ATOM 588 C C . SER A 1 80 ? 0.385 6.341 -3.383 1.00 98.88 80 SER A C 1
ATOM 590 O O . SER A 1 80 ? 0.008 5.214 -3.703 1.00 98.88 80 SER A O 1
ATOM 592 N N . ASN A 1 81 ? 0.849 7.239 -4.255 1.00 98.81 81 ASN A N 1
ATOM 593 C CA . ASN A 1 81 ? 1.033 6.942 -5.673 1.00 98.81 81 ASN A CA 1
ATOM 594 C C . ASN A 1 81 ? 2.006 5.766 -5.861 1.00 98.81 81 ASN A C 1
ATOM 596 O O . ASN A 1 81 ? 2.893 5.521 -5.038 1.00 98.81 81 ASN A O 1
ATOM 600 N N . ALA A 1 82 ? 1.899 5.073 -6.995 1.00 98.56 82 ALA A N 1
ATOM 601 C CA . ALA A 1 82 ? 2.956 4.168 -7.424 1.00 98.56 82 ALA A CA 1
ATOM 602 C C . ALA A 1 82 ? 4.237 4.949 -7.764 1.00 98.56 82 ALA A C 1
ATOM 604 O O . ALA A 1 82 ? 4.196 6.110 -8.173 1.00 98.56 82 ALA A O 1
ATOM 605 N N . PHE A 1 83 ? 5.384 4.277 -7.654 1.00 98.38 83 PHE A N 1
ATOM 606 C CA . PHE A 1 83 ? 6.687 4.811 -8.058 1.00 98.38 83 PHE A CA 1
ATOM 607 C C . PHE A 1 83 ? 7.245 3.959 -9.203 1.00 98.38 83 PHE A C 1
ATOM 609 O O . PHE A 1 83 ? 8.146 3.150 -8.973 1.00 98.38 83 PHE A O 1
ATOM 616 N N . PRO A 1 84 ? 6.673 4.052 -10.418 1.00 96.69 84 PRO A N 1
ATOM 617 C CA . PRO A 1 84 ? 7.081 3.197 -11.522 1.00 96.69 84 PRO A CA 1
ATOM 618 C C . PRO A 1 84 ? 8.559 3.433 -11.880 1.00 96.69 84 PRO A C 1
ATOM 620 O O . PRO A 1 84 ? 9.035 4.571 -11.819 1.00 96.69 84 PRO A O 1
ATOM 623 N N . PRO A 1 85 ? 9.297 2.378 -12.257 1.00 96.00 85 PRO A N 1
ATOM 624 C CA . PRO A 1 85 ? 10.659 2.523 -12.752 1.00 96.00 85 PRO A CA 1
ATOM 625 C C . PRO A 1 85 ? 10.651 3.206 -14.128 1.00 96.00 85 PRO A C 1
ATOM 627 O O . PRO A 1 85 ? 9.647 3.172 -14.838 1.00 96.00 85 PRO A O 1
ATOM 630 N N . GLU A 1 86 ? 11.792 3.760 -14.549 1.00 95.38 86 GLU A N 1
ATOM 631 C CA . GLU A 1 86 ? 11.943 4.303 -15.912 1.00 95.38 86 GLU A CA 1
ATOM 632 C C . GLU A 1 86 ? 11.683 3.242 -16.990 1.00 95.38 86 GLU A C 1
ATOM 634 O O . GLU A 1 86 ? 11.155 3.539 -18.057 1.00 95.38 86 GLU A O 1
ATOM 639 N N . THR A 1 87 ? 12.053 1.990 -16.713 1.00 95.88 87 THR A N 1
ATOM 640 C CA . THR A 1 87 ? 11.789 0.838 -17.577 1.00 95.88 87 THR A CA 1
ATOM 641 C C . THR A 1 87 ? 11.187 -0.287 -16.752 1.00 95.88 87 THR A C 1
ATOM 643 O O . THR A 1 87 ? 11.756 -0.694 -15.740 1.00 95.88 87 THR A O 1
ATOM 646 N N . LEU A 1 88 ? 10.036 -0.795 -17.192 1.00 96.12 88 LEU A N 1
ATOM 647 C CA . LEU A 1 88 ? 9.388 -1.955 -16.593 1.00 96.12 88 LEU A CA 1
ATOM 648 C C . LEU A 1 88 ? 10.083 -3.230 -17.080 1.00 96.12 88 LEU A C 1
ATOM 650 O O . LEU A 1 88 ? 10.116 -3.488 -18.282 1.00 96.12 88 LE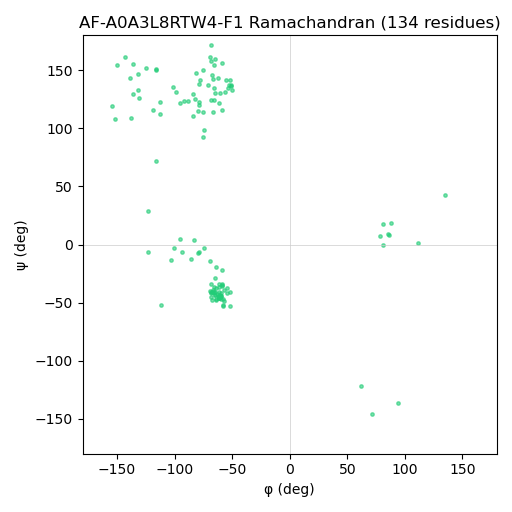U A O 1
ATOM 654 N N . VAL A 1 89 ? 10.634 -4.012 -16.155 1.00 95.25 89 VAL A N 1
ATOM 655 C CA . VAL A 1 89 ? 11.427 -5.211 -16.467 1.00 95.25 89 VAL A CA 1
ATOM 656 C C . VAL A 1 89 ? 10.701 -6.476 -16.026 1.00 95.25 89 VAL A C 1
ATOM 658 O O . VAL A 1 89 ? 10.517 -7.389 -16.824 1.00 95.25 89 VAL A O 1
ATOM 661 N N . ASP A 1 90 ? 10.265 -6.532 -14.768 1.00 92.75 90 ASP A N 1
ATOM 662 C CA . ASP A 1 90 ? 9.645 -7.723 -14.189 1.00 92.75 90 ASP A CA 1
ATOM 663 C C . ASP A 1 90 ? 8.710 -7.328 -13.039 1.00 92.75 90 ASP A C 1
ATOM 665 O O . ASP A 1 90 ? 9.146 -6.788 -12.029 1.00 92.75 90 ASP A O 1
ATOM 669 N N . THR A 1 91 ? 7.419 -7.639 -13.145 1.00 94.12 91 THR A N 1
ATOM 670 C CA . THR A 1 91 ? 6.410 -7.334 -12.115 1.00 94.12 91 THR A CA 1
ATOM 671 C C . THR A 1 91 ? 6.172 -8.472 -11.120 1.00 94.12 91 THR A C 1
ATOM 673 O O . THR A 1 91 ? 5.464 -8.280 -10.129 1.00 94.12 91 THR A O 1
ATOM 676 N N . LEU A 1 92 ? 6.761 -9.655 -11.328 1.00 96.50 92 LEU A N 1
ATOM 677 C CA . LEU A 1 92 ? 6.499 -10.843 -10.515 1.00 96.50 92 LEU A CA 1
ATOM 678 C C . LEU A 1 92 ? 6.881 -10.614 -9.047 1.00 96.50 92 LEU A C 1
ATOM 680 O O . LEU A 1 92 ? 8.021 -10.295 -8.743 1.00 96.50 92 LEU A O 1
ATOM 684 N N . GLY A 1 93 ? 5.944 -10.763 -8.116 1.00 96.50 93 GLY A N 1
ATOM 685 C CA . GLY A 1 93 ? 6.221 -10.544 -6.692 1.00 96.50 93 GLY A CA 1
ATOM 686 C C . GLY A 1 93 ? 6.266 -9.073 -6.261 1.00 96.50 93 GLY A C 1
ATOM 687 O O . GLY A 1 93 ? 6.569 -8.806 -5.105 1.00 96.50 93 GLY A O 1
ATOM 688 N N . ALA A 1 94 ? 5.911 -8.106 -7.120 1.00 97.38 94 ALA A N 1
ATOM 689 C CA . ALA A 1 94 ? 5.820 -6.697 -6.713 1.00 97.38 94 ALA A CA 1
ATOM 690 C C . ALA A 1 94 ? 4.815 -6.479 -5.565 1.00 97.38 94 ALA A C 1
ATOM 692 O O . ALA A 1 94 ? 5.067 -5.681 -4.664 1.00 97.38 94 ALA A O 1
ATOM 693 N N . GLY A 1 95 ? 3.705 -7.228 -5.560 1.00 98.00 95 GLY A N 1
ATOM 694 C CA . GLY A 1 95 ? 2.737 -7.223 -4.458 1.00 98.00 95 GLY A CA 1
ATOM 695 C C . GLY A 1 95 ? 3.309 -7.790 -3.154 1.00 98.00 95 GLY A C 1
ATOM 696 O O . GLY A 1 95 ? 3.099 -7.211 -2.091 1.00 98.00 95 GLY A O 1
ATOM 697 N N . ASP A 1 96 ? 4.095 -8.866 -3.226 1.00 98.12 96 ASP A N 1
ATOM 698 C CA . ASP A 1 96 ? 4.764 -9.440 -2.052 1.00 98.12 96 ASP A CA 1
ATOM 699 C C . ASP A 1 96 ? 5.838 -8.493 -1.509 1.00 98.12 96 ASP A C 1
ATOM 701 O O . ASP A 1 96 ? 5.932 -8.280 -0.301 1.00 98.12 96 ASP A O 1
ATOM 705 N N . THR A 1 97 ? 6.600 -7.854 -2.403 1.00 98.25 97 THR A N 1
ATOM 706 C CA . THR A 1 97 ? 7.558 -6.803 -2.054 1.00 98.25 97 THR A CA 1
ATOM 707 C C . THR A 1 97 ? 6.875 -5.622 -1.371 1.00 98.25 97 THR A C 1
ATOM 709 O O . THR A 1 97 ? 7.372 -5.151 -0.350 1.00 98.25 97 THR A O 1
ATOM 712 N N . PHE A 1 98 ? 5.731 -5.165 -1.890 1.00 98.69 98 PHE A N 1
ATOM 713 C CA . PHE A 1 98 ? 4.926 -4.124 -1.252 1.00 98.69 98 PHE A CA 1
ATOM 714 C C . PHE A 1 98 ? 4.518 -4.541 0.167 1.00 98.69 98 PHE A C 1
ATOM 716 O O . PHE A 1 98 ? 4.807 -3.815 1.118 1.00 98.69 98 PHE A O 1
ATOM 723 N N . ASN A 1 99 ? 3.914 -5.724 0.328 1.00 98.62 99 ASN A N 1
ATOM 724 C CA . ASN A 1 99 ? 3.465 -6.224 1.629 1.00 98.62 99 ASN A CA 1
ATOM 725 C C . ASN A 1 99 ? 4.628 -6.288 2.630 1.00 98.62 99 ASN A C 1
ATOM 727 O O . ASN A 1 99 ? 4.521 -5.766 3.740 1.00 98.62 99 ASN A O 1
ATOM 731 N N . ALA A 1 100 ? 5.757 -6.879 2.226 1.00 98.19 100 ALA A N 1
ATOM 732 C CA . ALA A 1 100 ? 6.944 -7.008 3.064 1.00 98.19 100 ALA A CA 1
ATOM 733 C C . ALA A 1 100 ? 7.511 -5.642 3.481 1.00 98.19 100 ALA A C 1
ATOM 735 O O . ALA A 1 100 ? 7.825 -5.441 4.653 1.00 98.19 100 ALA A O 1
ATOM 736 N N . ALA A 1 101 ? 7.596 -4.689 2.551 1.00 98.50 101 ALA A N 1
ATOM 737 C CA . ALA A 1 101 ? 8.098 -3.347 2.821 1.00 98.50 101 ALA A CA 1
ATOM 738 C C . ALA A 1 101 ? 7.171 -2.550 3.755 1.00 98.50 101 ALA A C 1
ATOM 740 O O . ALA A 1 101 ? 7.662 -1.882 4.664 1.00 98.50 101 ALA A O 1
ATOM 741 N N . VAL A 1 102 ? 5.846 -2.649 3.590 1.00 98.56 102 VAL A N 1
ATOM 742 C CA . VAL A 1 102 ? 4.887 -2.010 4.507 1.00 98.56 102 VAL A CA 1
ATOM 743 C C . VAL A 1 102 ? 4.992 -2.614 5.908 1.00 98.56 102 VAL A C 1
ATOM 745 O O . VAL A 1 102 ? 5.089 -1.869 6.881 1.00 98.56 102 VAL A O 1
ATOM 748 N N . ILE A 1 103 ? 5.025 -3.947 6.022 1.00 97.94 103 ILE A N 1
ATOM 749 C CA . ILE A 1 103 ? 5.191 -4.643 7.309 1.00 97.94 103 ILE A CA 1
ATOM 750 C C . ILE A 1 103 ? 6.493 -4.208 7.986 1.00 97.94 103 ILE A C 1
ATOM 752 O O . ILE A 1 103 ? 6.482 -3.864 9.166 1.00 97.94 103 ILE A O 1
ATOM 756 N N . PHE A 1 104 ? 7.598 -4.177 7.238 1.00 97.62 104 PHE A N 1
ATOM 757 C CA . PHE A 1 104 ? 8.896 -3.724 7.729 1.00 97.62 104 PHE A CA 1
ATOM 758 C C . PHE A 1 104 ? 8.833 -2.285 8.259 1.00 97.62 104 PHE A C 1
ATOM 760 O O . PHE A 1 104 ? 9.196 -2.033 9.404 1.00 97.62 104 PHE A O 1
ATOM 767 N N . ALA A 1 105 ? 8.306 -1.351 7.467 1.00 97.94 105 ALA A N 1
ATOM 768 C CA . ALA A 1 105 ? 8.199 0.053 7.848 1.00 97.94 105 ALA A CA 1
ATOM 769 C C . ALA A 1 105 ? 7.314 0.275 9.089 1.00 97.94 105 ALA A C 1
ATOM 771 O O . ALA A 1 105 ? 7.666 1.067 9.962 1.00 97.94 105 ALA A O 1
ATOM 772 N N . LEU A 1 106 ? 6.185 -0.431 9.195 1.00 96.19 106 LEU A N 1
ATOM 773 C CA . LEU A 1 106 ? 5.331 -0.370 10.385 1.00 96.19 106 LEU A CA 1
ATOM 774 C C . LEU A 1 106 ? 6.029 -0.967 11.614 1.00 96.19 106 LEU A C 1
ATOM 776 O O . LEU A 1 106 ? 5.923 -0.409 12.704 1.00 96.19 106 LEU A O 1
ATOM 780 N N . ALA A 1 107 ? 6.774 -2.064 11.448 1.00 95.31 107 ALA A N 1
ATOM 781 C CA . ALA A 1 107 ? 7.551 -2.673 12.527 1.00 95.31 107 ALA A CA 1
ATOM 782 C C . ALA A 1 107 ? 8.688 -1.761 13.030 1.00 95.31 107 ALA A C 1
ATOM 784 O O . ALA A 1 107 ? 9.028 -1.810 14.210 1.00 95.31 107 ALA A O 1
ATOM 785 N N . GLU A 1 108 ? 9.231 -0.889 12.173 1.00 96.88 108 GLU A N 1
ATOM 786 C CA . GLU A 1 108 ? 10.168 0.180 12.556 1.00 96.88 108 GLU A CA 1
ATOM 787 C C . GLU A 1 108 ? 9.494 1.370 13.269 1.00 96.88 108 GLU A C 1
ATOM 789 O O . GLU A 1 108 ? 10.173 2.312 13.677 1.00 96.88 108 GLU A O 1
ATOM 794 N N . GLY A 1 109 ? 8.166 1.362 13.422 1.00 95.00 109 GLY A N 1
ATOM 795 C CA . GLY A 1 109 ? 7.413 2.437 14.069 1.00 95.00 109 GLY A CA 1
ATOM 796 C C . GLY A 1 109 ? 7.136 3.643 13.168 1.00 95.00 109 GLY A C 1
ATOM 797 O O . GLY A 1 109 ? 6.817 4.719 13.677 1.00 95.00 109 GLY A O 1
ATOM 798 N N . ARG A 1 110 ? 7.251 3.496 11.839 1.00 97.12 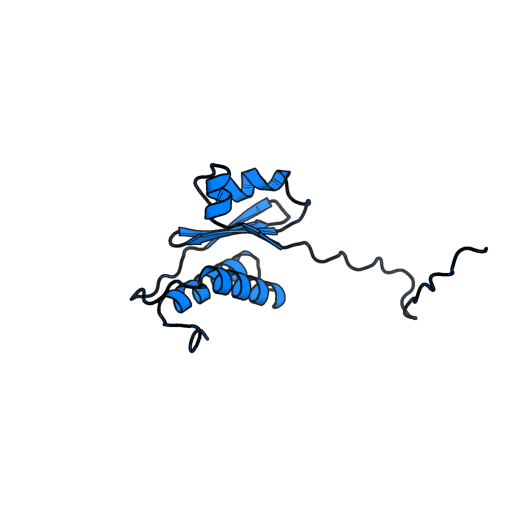110 ARG A N 1
ATOM 799 C CA . ARG A 1 110 ? 6.865 4.560 10.898 1.00 97.12 110 ARG A CA 1
ATOM 800 C C . ARG A 1 110 ? 5.350 4.773 10.898 1.00 97.12 110 ARG A C 1
ATOM 802 O O . ARG A 1 110 ? 4.577 3.879 11.242 1.00 97.12 110 ARG A O 1
ATOM 809 N N . THR A 1 111 ? 4.923 5.960 10.469 1.00 96.88 111 THR A N 1
ATOM 810 C CA . THR A 1 111 ? 3.496 6.267 10.294 1.00 96.88 111 THR A CA 1
ATOM 811 C C . THR A 1 111 ? 2.879 5.404 9.188 1.00 96.88 111 THR A C 1
ATOM 813 O O . THR A 1 111 ? 3.588 4.900 8.314 1.00 96.88 111 THR A O 1
ATOM 816 N N . LEU A 1 112 ? 1.548 5.255 9.183 1.00 97.25 112 LEU A N 1
ATOM 817 C CA . LEU A 1 112 ? 0.854 4.502 8.131 1.00 97.25 112 LEU A CA 1
ATOM 818 C C . LEU A 1 112 ? 1.108 5.100 6.737 1.00 97.25 112 LEU A C 1
ATOM 820 O O . LEU A 1 112 ? 1.387 4.357 5.799 1.00 97.25 112 LEU A O 1
ATOM 824 N N . GLN A 1 113 ? 1.080 6.431 6.616 1.00 98.44 113 GLN A N 1
ATOM 825 C CA . GLN A 1 113 ? 1.389 7.140 5.371 1.00 98.44 113 GLN A CA 1
ATOM 826 C C . GLN A 1 113 ? 2.823 6.861 4.888 1.00 98.44 113 GLN A C 1
ATOM 828 O O . GLN A 1 113 ? 3.041 6.588 3.701 1.00 98.44 113 GLN A O 1
ATOM 833 N N . ASP A 1 114 ? 3.804 6.902 5.795 1.00 98.56 114 ASP A N 1
ATOM 834 C CA . ASP A 1 114 ? 5.208 6.651 5.455 1.00 98.56 114 ASP A CA 1
ATOM 835 C C . ASP A 1 114 ? 5.447 5.191 5.079 1.00 98.56 114 ASP A C 1
ATOM 837 O O . ASP A 1 114 ? 6.174 4.910 4.126 1.00 98.56 114 ASP A O 1
ATOM 841 N N . ALA A 1 115 ? 4.819 4.256 5.794 1.00 98.50 115 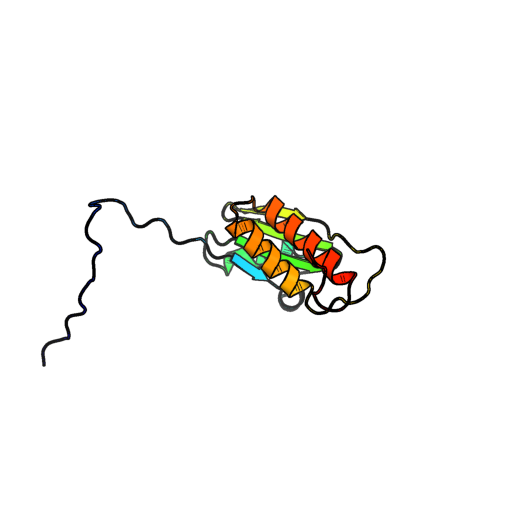ALA A N 1
ATOM 842 C CA . ALA A 1 115 ? 4.911 2.835 5.500 1.00 98.50 115 ALA A CA 1
ATOM 843 C C . ALA A 1 115 ? 4.290 2.493 4.143 1.00 98.50 115 ALA A C 1
ATOM 845 O O . ALA A 1 115 ? 4.904 1.773 3.357 1.00 98.50 115 ALA A O 1
ATOM 846 N N . LEU A 1 116 ? 3.122 3.064 3.832 1.00 98.69 116 LEU A N 1
ATOM 847 C CA . LEU A 1 116 ? 2.455 2.891 2.543 1.00 98.69 116 LEU A CA 1
ATOM 848 C C . LEU A 1 116 ? 3.327 3.415 1.395 1.00 98.69 116 LEU A C 1
ATOM 850 O O . LEU A 1 116 ? 3.547 2.724 0.401 1.00 98.69 116 LEU A O 1
ATOM 854 N N . THR A 1 117 ? 3.900 4.606 1.579 1.00 98.88 117 THR A N 1
ATOM 855 C CA . THR A 1 117 ? 4.801 5.226 0.599 1.00 98.88 117 THR A CA 1
ATOM 856 C C . THR A 1 117 ? 6.089 4.438 0.421 1.00 98.88 117 THR A C 1
ATOM 858 O O . THR A 1 117 ? 6.555 4.253 -0.703 1.00 98.88 117 THR A O 1
ATOM 861 N N . PHE A 1 118 ? 6.661 3.927 1.507 1.00 98.75 118 PHE A N 1
ATOM 862 C CA . PHE A 1 118 ? 7.819 3.048 1.441 1.00 98.75 118 PHE A CA 1
ATOM 863 C C . PHE A 1 118 ? 7.498 1.764 0.666 1.00 98.75 118 PHE A C 1
ATOM 865 O O . PHE A 1 118 ? 8.234 1.415 -0.256 1.00 98.75 118 PHE A O 1
ATOM 872 N N . GLY A 1 119 ? 6.356 1.132 0.950 1.00 98.75 119 GLY A N 1
ATOM 873 C CA . GLY A 1 119 ? 5.849 -0.020 0.208 1.00 98.75 119 GLY A CA 1
ATOM 874 C C . GLY A 1 119 ? 5.786 0.219 -1.298 1.00 98.75 119 GLY A C 1
ATOM 875 O O . GLY A 1 119 ? 6.370 -0.544 -2.071 1.00 98.75 119 GLY A O 1
ATOM 876 N N . CYS A 1 120 ? 5.134 1.307 -1.720 1.00 98.81 120 CYS A N 1
ATOM 877 C CA . CYS A 1 120 ? 5.018 1.662 -3.136 1.00 98.81 120 CYS A CA 1
ATOM 878 C C . CYS A 1 120 ? 6.385 1.912 -3.795 1.00 98.81 120 CYS A C 1
ATOM 880 O O . CYS A 1 120 ? 6.583 1.535 -4.951 1.00 98.81 120 CYS A O 1
ATOM 882 N N . ARG A 1 121 ? 7.348 2.506 -3.076 1.00 98.56 121 ARG A N 1
ATOM 883 C CA . ARG A 1 121 ? 8.706 2.756 -3.593 1.00 98.56 121 ARG A CA 1
ATOM 884 C C . ARG A 1 121 ? 9.495 1.472 -3.818 1.00 98.56 121 ARG A C 1
ATOM 886 O O . ARG A 1 121 ? 10.087 1.313 -4.883 1.00 98.56 121 ARG A O 1
ATOM 893 N N . ILE A 1 122 ? 9.503 0.561 -2.846 1.00 98.25 122 ILE A N 1
ATOM 894 C CA . ILE A 1 122 ? 10.253 -0.699 -2.958 1.00 98.25 122 ILE A CA 1
ATOM 895 C C . ILE A 1 122 ? 9.622 -1.601 -4.026 1.00 98.25 122 ILE A C 1
ATOM 897 O O . ILE A 1 122 ? 10.339 -2.150 -4.861 1.00 98.25 122 ILE A O 1
ATOM 901 N N . ALA A 1 123 ? 8.290 -1.691 -4.078 1.00 98.25 123 ALA A N 1
ATOM 902 C CA . ALA A 1 123 ? 7.593 -2.435 -5.127 1.00 98.25 123 ALA A CA 1
ATOM 903 C C . ALA A 1 123 ? 7.830 -1.840 -6.524 1.00 98.25 123 ALA A C 1
ATOM 905 O O . ALA A 1 123 ? 8.107 -2.568 -7.475 1.00 98.25 123 ALA A O 1
ATOM 906 N N . GLY A 1 124 ? 7.798 -0.512 -6.644 1.00 97.81 124 GLY A N 1
ATOM 907 C CA . GLY A 1 124 ? 8.138 0.190 -7.877 1.00 97.81 124 GLY A CA 1
ATOM 908 C C . GLY A 1 124 ? 9.574 -0.071 -8.338 1.00 97.81 124 GLY A C 1
ATOM 909 O O . GLY A 1 124 ? 9.811 -0.379 -9.504 1.00 97.81 124 GLY A O 1
ATOM 910 N N . ARG A 1 125 ? 10.541 -0.054 -7.412 1.00 97.00 125 ARG A N 1
ATOM 911 C CA . ARG A 1 125 ? 11.933 -0.425 -7.703 1.00 97.00 125 ARG A CA 1
ATOM 912 C C . ARG A 1 125 ? 12.049 -1.878 -8.163 1.00 97.00 125 ARG A C 1
ATOM 914 O O . ARG A 1 125 ? 12.728 -2.127 -9.157 1.00 97.00 125 ARG A O 1
ATOM 921 N N . LYS A 1 126 ? 11.358 -2.805 -7.487 1.00 97.44 126 LYS A N 1
ATOM 922 C CA . LYS A 1 126 ? 11.300 -4.226 -7.861 1.00 97.44 126 LYS A CA 1
ATOM 923 C C . LYS A 1 126 ? 10.839 -4.402 -9.300 1.00 97.44 126 LYS A C 1
ATOM 925 O O . LYS A 1 126 ? 11.418 -5.192 -10.031 1.00 97.44 126 LYS A O 1
ATOM 930 N N . CYS A 1 127 ? 9.833 -3.637 -9.721 1.00 97.25 1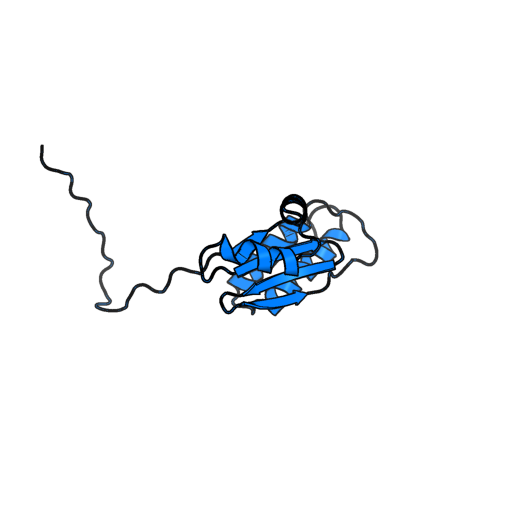27 CYS A N 1
ATOM 931 C CA . CYS A 1 127 ? 9.316 -3.684 -11.085 1.00 97.25 127 CYS A CA 1
ATOM 932 C C . CYS A 1 127 ? 10.372 -3.367 -12.166 1.00 97.25 127 CYS A C 1
ATOM 934 O O . CYS A 1 127 ? 10.200 -3.749 -13.325 1.00 97.25 127 CYS A O 1
ATOM 936 N N . GLY A 1 128 ? 11.454 -2.665 -11.811 1.00 96.62 128 GLY A N 1
ATOM 937 C CA . GLY A 1 128 ? 12.522 -2.251 -12.727 1.00 96.62 128 GLY A CA 1
ATOM 938 C C . GLY A 1 128 ? 13.732 -3.182 -12.778 1.00 96.62 128 GLY A C 1
ATOM 939 O O . GLY A 1 128 ? 14.713 -2.845 -13.436 1.00 96.62 128 GLY A O 1
ATOM 940 N N . ILE A 1 129 ? 13.702 -4.319 -12.079 1.00 94.19 129 ILE A N 1
ATOM 941 C CA . ILE A 1 129 ? 14.810 -5.278 -12.024 1.00 94.19 129 ILE A CA 1
ATOM 942 C C . ILE A 1 129 ? 14.284 -6.708 -12.158 1.00 94.19 129 ILE A C 1
ATOM 944 O O . ILE A 1 129 ? 13.137 -6.982 -11.824 1.00 94.19 129 ILE A O 1
ATOM 948 N N . GLN A 1 130 ? 15.120 -7.631 -12.632 1.00 93.88 130 GLN A N 1
ATOM 949 C CA . GLN A 1 130 ? 14.776 -9.053 -12.676 1.00 93.88 130 GLN A CA 1
ATOM 950 C C . GLN A 1 130 ? 15.065 -9.708 -11.318 1.00 93.88 130 GLN A C 1
ATOM 952 O O . GLN A 1 130 ? 16.175 -9.591 -10.802 1.00 93.88 130 GLN A O 1
ATOM 957 N N . GLY A 1 131 ? 14.096 -10.441 -10.760 1.00 89.81 131 GLY A N 1
ATOM 958 C CA . GLY A 1 131 ? 14.256 -11.067 -9.443 1.00 89.81 131 GLY A CA 1
ATOM 959 C C . GLY A 1 131 ? 14.243 -10.045 -8.297 1.00 89.81 131 GLY A C 1
ATOM 960 O O . GLY A 1 131 ? 13.501 -9.066 -8.350 1.00 89.81 131 GLY A O 1
ATOM 961 N N . PHE A 1 132 ? 15.026 -10.295 -7.240 1.00 87.75 132 PHE A N 1
ATOM 962 C CA . PHE A 1 132 ? 15.038 -9.463 -6.022 1.00 87.75 132 PHE A CA 1
ATOM 963 C C . PHE A 1 132 ? 16.420 -8.889 -5.659 1.00 87.75 132 PHE A C 1
ATOM 965 O O . PHE A 1 132 ? 16.519 -8.064 -4.748 1.00 87.75 132 PHE A O 1
ATOM 972 N N . ASP A 1 133 ? 17.481 -9.289 -6.364 1.00 85.31 133 ASP A N 1
ATOM 973 C CA . ASP A 1 133 ? 18.834 -8.787 -6.115 1.00 85.31 133 ASP A CA 1
ATOM 974 C C . ASP A 1 133 ? 18.931 -7.302 -6.514 1.00 85.31 133 ASP A C 1
ATOM 976 O O . ASP A 1 133 ? 18.634 -6.935 -7.649 1.00 85.31 133 ASP A O 1
ATOM 980 N N . GLY A 1 134 ? 19.353 -6.434 -5.584 1.00 77.00 134 GLY A N 1
ATOM 981 C CA . GLY A 1 134 ? 19.504 -4.988 -5.824 1.00 77.00 134 GLY A CA 1
ATOM 982 C C . GLY A 1 134 ? 18.249 -4.133 -5.586 1.00 77.00 134 GLY A C 1
ATOM 983 O O . GLY A 1 134 ? 18.166 -3.007 -6.091 1.00 77.00 134 GLY A O 1
ATOM 984 N N . ILE A 1 135 ? 17.265 -4.650 -4.837 1.00 79.88 135 ILE A N 1
ATOM 985 C CA . ILE A 1 135 ? 16.092 -3.878 -4.380 1.00 79.88 135 ILE A CA 1
ATOM 986 C C . ILE A 1 135 ? 16.458 -2.799 -3.346 1.00 79.88 135 ILE A C 1
ATOM 988 O O . ILE A 1 135 ? 15.822 -1.741 -3.337 1.00 79.88 135 ILE A O 1
ATOM 992 N N . VAL A 1 136 ? 17.456 -3.064 -2.496 1.00 72.31 136 VAL A N 1
ATOM 993 C CA . VAL A 1 136 ? 17.962 -2.175 -1.432 1.00 72.31 136 VAL A CA 1
ATOM 994 C C . VAL A 1 136 ? 19.423 -1.817 -1.643 1.00 72.31 136 VAL A C 1
ATOM 996 O O . VAL A 1 136 ? 20.167 -2.677 -2.164 1.00 72.31 136 VAL A O 1
#

Nearest PDB structures (foldseek):
  9fhd-assembly1_B  TM=9.919E-01  e=1.264E-19  Homo sapiens
  6ul7-assembly1_A  TM=9.937E-01  e=1.404E-18  Homo sapiens
  2hlz-assembly1_B  TM=9.865E-01  e=1.962E-18  Homo sapiens
  8omd-assembly2_B  TM=9.913E-01  e=4.378E-18  Mus musculus
  2hqq-assembly1_A  TM=9.903E-01  e=5.720E-18  Homo sapiens

Organism: Chloebia gouldiae (NCBI:txid44316)

Sequence (136 aa):
MPPGHRSNHTWPGVPGSAPAPAPLPQVFISKDLARHFGYQSAPEALRGLRGHIQPGATLICAWAEEGADALGPDGELVHSNAFPPETLVDTLGAGDTFNAAVIFALAEGRTLQDALTFGCRIAGRKCGIQGFDGIV

Secondary structure (DSSP, 8-state):
-PPP-------SS-SSPPPPPPPPPEEEE-HHHHHHTT--SHHHHHHHHGGGS-TTPEEEEE-GGG-EEEE-TT--EEEE-----SS----TTHHHHHHHHHHHHHHTT--HHHHHHHHHHHHHHHHTSSSSTT--

InterPro domains:
  IPR002173 Carbohydrate/purine kinase, PfkB, conserved site [PS00584] (90-103)
  IPR011611 Carbohydrate kinase PfkB [PF00294] (57-124)
  IPR029056 Ribokinase-like [G3DSA:3.40.1190.20] (22-136)
  IPR029056 Ribokinase-like [SSF53613] (32-131)
  IPR052562 Ketohexokinase-related [PTHR42774] (77-136)

pLDDT: mean 88.47, std 17.7, range [39.44, 98.88]